Protein AF-A0A0M3JKN5-F1 (afdb_monomer_lite)

Foldseek 3Di:
DVVQVVVQVVCCVVVVDRDHDDDDPVRVVCDDQDDPVSVVVVVVVVVVVVLVVQLVVQCVVVVVVPPSVVSSVVSVCVVVVVCCVVVPVDPD

Sequence (92 aa):
MGLLDSVEGCLEKALGKKVHIEPSAQLLSKPGITSEEEIVSSALEYSMQRSGKAIIATAHKYNLGLDIRTAAYANAIEKVYNTYKTSGFTMA

Organism: Anisakis simplex (NCBI:txid6269)

pLDDT: mean 86.81, std 10.4, range [54.28, 97.62]

Radius of gyration: 23.24 Å; chains: 1; bounding box: 54×41×42 Å

InterPro domains:
  IPR036291 NAD(P)-binding domain superfamily [SSF51735] (23-89)

Secondary structure (DSSP, 8-state):
-HHHHHHHHHHHHHHSS----PPPHHHHT---S-SHHHHHHHHHHHHHHHHHHHHHHHHHHTT-TT-HHHHHHHHHHHHHHHHHHHH-SS--

Structure (mmCIF, N/CA/C/O backbo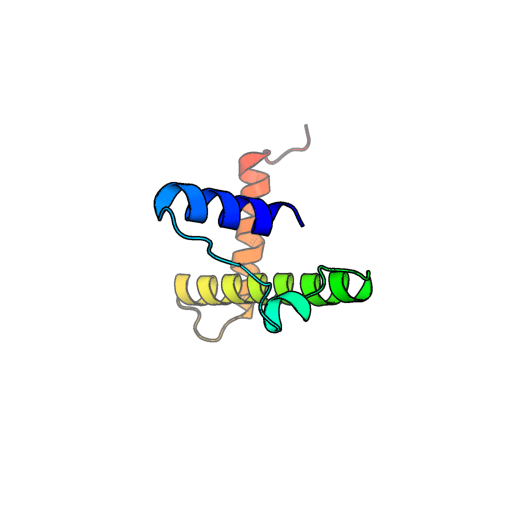ne):
data_AF-A0A0M3JKN5-F1
#
_entry.id   AF-A0A0M3JKN5-F1
#
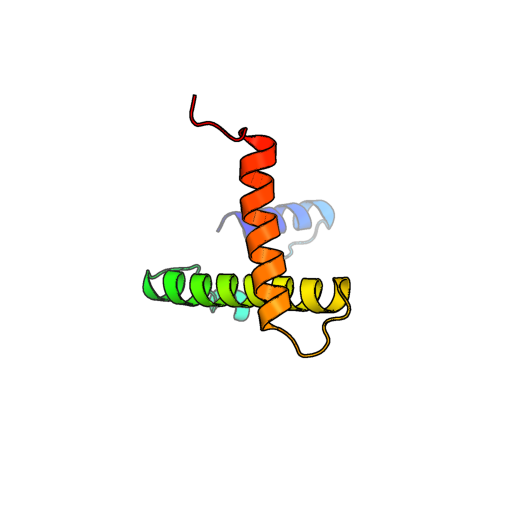loop_
_atom_site.group_PDB
_atom_site.id
_atom_site.type_symbol
_atom_site.label_atom_id
_atom_site.label_alt_id
_atom_site.label_comp_id
_atom_site.label_asym_id
_atom_site.label_entity_id
_atom_site.label_seq_id
_atom_site.pdbx_PDB_ins_code
_atom_site.Cartn_x
_atom_site.Cartn_y
_atom_site.Cartn_z
_atom_site.occupancy
_atom_site.B_iso_or_equiv
_atom_site.auth_seq_id
_atom_site.auth_comp_id
_atom_site.auth_asym_id
_atom_site.auth_atom_id
_atom_site.pdbx_PDB_model_num
ATOM 1 N N . MET A 1 1 ? -17.160 7.982 24.866 1.00 54.28 1 MET A N 1
ATOM 2 C CA . MET A 1 1 ? -18.504 7.408 25.102 1.00 54.28 1 MET A CA 1
ATOM 3 C C . MET A 1 1 ? -19.578 7.944 24.159 1.00 54.28 1 MET A C 1
ATOM 5 O O . MET A 1 1 ? -20.382 7.140 23.733 1.00 54.28 1 MET A O 1
ATOM 9 N N . GLY A 1 2 ? -19.546 9.199 23.693 1.00 73.50 2 GLY A N 1
ATOM 10 C CA . GLY A 1 2 ? -20.677 9.762 22.929 1.00 73.50 2 GLY A CA 1
ATOM 11 C C . GLY A 1 2 ? -21.067 9.122 21.580 1.00 73.50 2 GLY A C 1
ATOM 12 O O . GLY A 1 2 ? -22.131 9.449 21.065 1.00 73.50 2 GLY A O 1
ATOM 13 N N . LEU A 1 3 ? -20.262 8.232 20.983 1.00 83.81 3 LEU A N 1
ATOM 14 C CA . LEU A 1 3 ? -20.591 7.631 19.680 1.00 83.81 3 LEU A CA 1
ATOM 15 C C . LEU A 1 3 ? -21.648 6.522 19.805 1.00 83.81 3 LEU A C 1
ATOM 17 O O . LEU A 1 3 ? -22.582 6.490 19.013 1.00 83.81 3 LEU A O 1
ATOM 21 N N . LEU A 1 4 ? -21.543 5.667 20.827 1.00 85.88 4 LEU A N 1
ATOM 22 C CA . LEU A 1 4 ? -22.540 4.625 21.101 1.00 85.88 4 LEU A CA 1
ATOM 23 C C . LEU A 1 4 ? -23.842 5.249 21.609 1.00 85.88 4 LEU A C 1
ATOM 25 O O . LEU A 1 4 ? -24.903 4.930 21.083 1.00 85.88 4 LEU A O 1
ATOM 29 N N . ASP A 1 5 ? -23.736 6.241 22.498 1.00 84.94 5 ASP A N 1
ATOM 30 C CA . ASP A 1 5 ? -24.884 6.995 23.018 1.00 84.94 5 ASP A CA 1
ATOM 31 C C . ASP A 1 5 ? -25.661 7.714 21.896 1.00 84.94 5 ASP A C 1
ATOM 33 O O . ASP A 1 5 ? -26.891 7.771 21.907 1.00 84.94 5 ASP A O 1
ATOM 37 N N . SER A 1 6 ? -24.956 8.238 20.883 1.00 86.00 6 SER A N 1
ATOM 38 C CA . SER A 1 6 ? -25.595 8.872 19.719 1.00 86.00 6 SER A CA 1
ATOM 39 C C . SER A 1 6 ? -26.352 7.867 18.850 1.00 86.00 6 SER A C 1
ATOM 41 O O . SER A 1 6 ? -27.416 8.184 18.318 1.00 86.00 6 SER A O 1
ATOM 43 N N . VAL A 1 7 ? -25.815 6.655 18.691 1.00 87.75 7 VAL A N 1
ATOM 44 C CA . VAL A 1 7 ? -26.462 5.593 17.908 1.00 87.75 7 VAL A CA 1
ATOM 45 C C . VAL A 1 7 ? -27.671 5.035 18.664 1.00 87.75 7 VAL A C 1
ATOM 47 O O . VAL A 1 7 ? -28.728 4.863 18.055 1.00 87.75 7 VAL A O 1
ATOM 50 N N . GLU A 1 8 ? -27.550 4.842 19.979 1.00 87.00 8 GLU A N 1
ATOM 51 C CA . GLU A 1 8 ? -28.647 4.455 20.875 1.00 87.00 8 GLU A CA 1
ATOM 52 C C . GLU A 1 8 ? -29.798 5.467 20.780 1.00 87.00 8 GLU A C 1
ATOM 54 O O . GLU A 1 8 ? -30.909 5.102 20.395 1.00 87.00 8 GLU A O 1
ATOM 59 N N . GLY A 1 9 ? -29.521 6.765 20.948 1.00 85.44 9 GLY A N 1
ATOM 60 C CA . GLY A 1 9 ? -30.547 7.811 20.857 1.00 85.44 9 GLY A CA 1
ATOM 61 C C . GLY A 1 9 ? -31.220 7.943 19.481 1.00 85.44 9 GLY A C 1
ATOM 62 O O . GLY A 1 9 ? -32.388 8.333 19.395 1.00 85.44 9 GLY A O 1
ATOM 63 N N . CYS A 1 10 ? -30.525 7.616 18.387 1.00 85.69 10 CYS A N 1
ATOM 64 C CA . CYS A 1 10 ? -31.122 7.575 17.047 1.00 85.69 10 CYS A CA 1
ATOM 65 C C . CYS A 1 10 ? -32.061 6.373 16.866 1.00 85.69 10 CYS A C 1
ATOM 67 O O . CYS A 1 10 ? -33.148 6.520 16.302 1.00 85.69 10 CYS A O 1
ATOM 69 N N . LEU A 1 11 ? -31.668 5.196 17.356 1.00 86.56 11 LEU A N 1
ATOM 70 C CA . LEU A 1 11 ? -32.472 3.974 17.272 1.00 86.56 11 LEU A CA 1
ATOM 71 C C . LEU A 1 11 ? -33.722 4.047 18.150 1.00 86.56 11 LEU A C 1
ATOM 73 O O . LEU A 1 11 ? -34.799 3.653 17.702 1.00 86.56 11 LEU A O 1
ATOM 77 N N . GLU A 1 12 ? -33.612 4.619 19.349 1.00 89.56 12 GLU A N 1
ATOM 78 C CA . GLU A 1 12 ? -34.755 4.824 20.244 1.00 89.56 12 GLU A CA 1
ATOM 79 C C . GLU A 1 12 ? 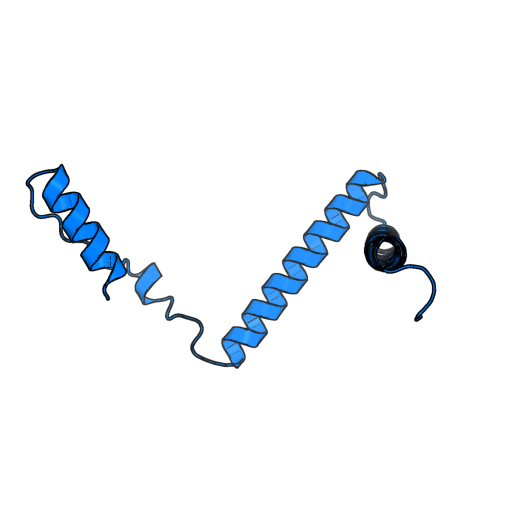-35.829 5.722 19.615 1.00 89.56 12 GLU A C 1
ATOM 81 O O . GLU A 1 12 ? -37.020 5.412 19.687 1.00 89.56 12 GLU A O 1
ATOM 86 N N . LYS A 1 13 ? -35.418 6.799 18.931 1.00 85.88 13 LYS A N 1
ATOM 87 C CA . LYS A 1 13 ? -36.335 7.706 18.219 1.00 85.88 13 LYS A CA 1
ATOM 88 C C . LYS A 1 13 ? -37.015 7.047 17.020 1.00 85.88 13 LYS A C 1
ATOM 90 O O . LYS A 1 13 ? -38.171 7.351 16.747 1.00 85.88 13 LYS A O 1
ATOM 95 N N . ALA A 1 14 ? -36.310 6.175 16.300 1.00 85.69 14 ALA A N 1
ATOM 96 C CA . ALA A 1 14 ? -36.828 5.538 15.091 1.00 85.69 14 ALA A CA 1
ATOM 97 C C . ALA A 1 14 ? -37.723 4.321 15.382 1.00 85.69 14 ALA A C 1
ATOM 99 O O . ALA A 1 14 ? -38.729 4.128 14.704 1.00 85.69 14 ALA A O 1
ATOM 100 N N . LEU A 1 15 ? -37.374 3.497 16.377 1.00 83.75 15 LEU A N 1
ATOM 101 C CA . LEU A 1 15 ? -38.126 2.281 16.714 1.00 83.75 15 LEU A CA 1
ATOM 102 C C . LEU A 1 15 ? -39.158 2.480 17.830 1.00 83.75 15 LEU A C 1
ATOM 104 O O . LEU A 1 15 ? -39.975 1.585 18.052 1.00 83.75 15 LEU A O 1
ATOM 108 N N . GLY A 1 16 ? -39.111 3.597 18.565 1.00 79.31 16 GLY A N 1
ATOM 109 C CA . GLY A 1 16 ? -39.971 3.830 19.732 1.00 79.31 16 GLY A CA 1
ATOM 110 C C . GLY A 1 16 ? -39.770 2.802 20.854 1.00 79.31 16 GLY A C 1
ATOM 111 O O . GLY A 1 16 ? -40.630 2.648 21.720 1.00 79.31 16 GLY A O 1
ATOM 112 N N . LYS A 1 17 ? -38.658 2.060 20.822 1.00 82.81 17 LYS A N 1
ATOM 113 C CA . LYS A 1 17 ? -38.275 1.029 21.791 1.00 82.81 17 LYS A CA 1
ATOM 114 C C . LYS A 1 17 ? -36.894 1.356 22.332 1.00 82.81 17 LYS A C 1
ATOM 116 O O . LYS A 1 17 ? -36.032 1.794 21.577 1.00 82.81 17 LYS A O 1
ATOM 121 N N . LYS A 1 18 ? -36.692 1.097 23.623 1.00 77.31 18 LYS A N 1
ATOM 122 C CA . LYS A 1 18 ? -35.395 1.269 24.274 1.00 77.31 18 LYS A CA 1
ATOM 123 C C . LYS A 1 18 ? -34.434 0.182 23.789 1.00 77.31 18 LYS A C 1
ATOM 125 O O . LYS A 1 18 ? -34.725 -0.999 23.978 1.00 77.31 18 LYS A O 1
ATOM 130 N N . VAL A 1 19 ? -33.342 0.566 23.130 1.00 78.50 19 VAL A N 1
ATOM 131 C CA . VAL A 1 19 ? -32.342 -0.362 22.575 1.00 78.50 19 VAL A CA 1
ATOM 132 C C . VAL A 1 19 ? -30.999 -0.047 23.210 1.00 78.50 19 VAL A C 1
ATOM 134 O O . VAL A 1 19 ? -30.418 0.980 22.898 1.00 78.50 19 VAL A O 1
ATOM 137 N N . HIS A 1 20 ? -30.502 -0.937 24.069 1.00 79.12 20 HIS A N 1
ATOM 138 C CA . HIS A 1 20 ? -29.204 -0.750 24.710 1.00 79.12 20 HIS A CA 1
ATOM 139 C C . HIS A 1 20 ? -28.073 -1.240 23.803 1.00 79.12 20 HIS A C 1
ATOM 141 O O . HIS A 1 20 ? -28.110 -2.387 23.344 1.00 79.12 20 HIS A O 1
ATOM 147 N N . ILE A 1 21 ? -27.086 -0.384 23.530 1.00 81.62 21 ILE A N 1
ATOM 148 C CA . ILE A 1 21 ? -25.951 -0.721 22.662 1.00 81.62 21 ILE A CA 1
ATOM 149 C C . ILE A 1 21 ? -24.674 -0.760 23.492 1.00 81.62 21 ILE A C 1
ATOM 151 O O . ILE A 1 21 ? -24.065 0.267 23.786 1.00 81.62 21 ILE A O 1
ATOM 155 N N . GLU A 1 22 ? -24.225 -1.968 23.812 1.00 82.12 22 GLU A N 1
ATOM 156 C CA . GLU A 1 22 ? -22.959 -2.177 24.507 1.00 82.12 22 GLU A CA 1
ATOM 157 C C . GLU A 1 22 ? -21.811 -2.449 23.520 1.00 82.12 22 GLU A C 1
ATOM 159 O O . GLU A 1 22 ? -22.007 -3.096 22.482 1.00 82.12 22 GLU A O 1
ATOM 164 N N . PRO A 1 23 ? -20.583 -1.988 23.825 1.00 80.88 23 PRO A N 1
ATOM 165 C CA . PRO A 1 23 ? -19.397 -2.409 23.098 1.00 80.88 23 PRO A CA 1
ATOM 166 C C . PRO A 1 23 ? -19.261 -3.936 23.115 1.00 80.88 23 PRO A C 1
ATOM 168 O O . PRO A 1 23 ? -19.305 -4.567 24.169 1.00 80.88 23 PRO A O 1
ATOM 171 N N . SER A 1 24 ? -19.012 -4.541 21.956 1.00 83.81 24 SER A N 1
ATOM 172 C CA . SER A 1 24 ? -18.654 -5.960 21.911 1.00 83.81 24 SER A CA 1
ATOM 173 C C . SER A 1 24 ? -17.295 -6.204 22.580 1.00 83.81 24 SER A C 1
ATOM 175 O O . SER A 1 24 ? -16.428 -5.327 22.597 1.00 83.81 24 SER A O 1
ATOM 177 N N . ALA A 1 25 ? -17.063 -7.426 23.073 1.00 78.88 25 ALA A N 1
ATOM 178 C CA . ALA A 1 25 ? -15.787 -7.805 23.687 1.00 78.88 25 ALA A CA 1
ATOM 179 C C . ALA A 1 25 ? -14.577 -7.538 22.766 1.00 78.88 25 ALA A C 1
ATOM 181 O O . ALA A 1 25 ? -13.526 -7.129 23.244 1.00 78.88 25 ALA A O 1
ATOM 182 N N . GLN A 1 26 ? -14.750 -7.692 21.447 1.00 75.19 26 GLN A N 1
ATOM 183 C CA . GLN A 1 26 ? -13.725 -7.396 20.436 1.00 75.19 26 GLN A CA 1
ATOM 184 C C . GLN A 1 26 ? -13.404 -5.900 20.313 1.00 75.19 26 GLN A C 1
ATOM 186 O O . GLN A 1 26 ? -12.281 -5.528 19.973 1.00 75.19 26 GLN A O 1
ATOM 191 N N . LEU A 1 27 ? -14.399 -5.042 20.545 1.00 74.25 27 LEU A N 1
ATOM 192 C CA . LEU A 1 27 ? -14.237 -3.592 20.519 1.00 74.25 27 LEU A CA 1
ATOM 193 C C . LEU A 1 27 ? -13.588 -3.094 21.814 1.00 74.25 27 LEU A C 1
ATOM 195 O O . LEU A 1 27 ? -12.744 -2.211 21.764 1.00 74.25 27 LEU A O 1
ATOM 199 N N . LEU A 1 28 ? -13.930 -3.698 22.956 1.00 73.00 28 LEU A N 1
ATOM 200 C CA . LEU A 1 28 ? -13.289 -3.417 24.247 1.00 73.00 28 LEU A CA 1
ATOM 201 C C . LEU A 1 28 ? -11.831 -3.885 24.280 1.00 73.00 28 LEU A C 1
ATOM 203 O O . LEU A 1 28 ? -10.982 -3.199 24.839 1.00 73.00 28 LEU A O 1
ATOM 207 N N . SER A 1 29 ? -11.534 -5.030 23.658 1.00 71.00 29 SER A N 1
ATOM 208 C CA . SER A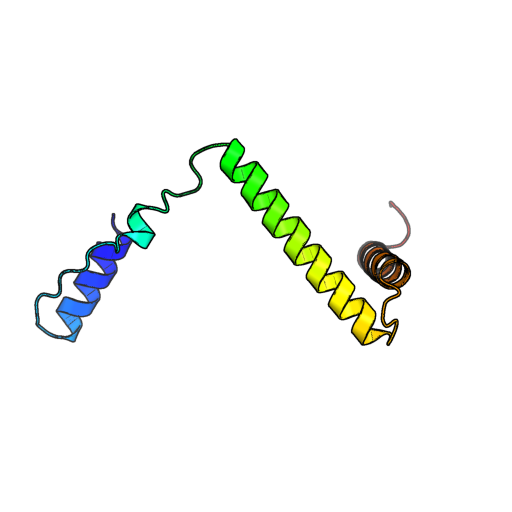 1 29 ? -10.177 -5.580 23.561 1.00 71.00 29 SER A CA 1
ATOM 209 C C . SER A 1 29 ? -9.299 -4.879 22.527 1.00 71.00 29 SER A C 1
ATOM 211 O O . SER A 1 29 ? -8.113 -5.179 22.448 1.00 71.00 29 SER A O 1
ATOM 213 N N . LYS A 1 30 ? -9.871 -3.990 21.708 1.00 67.31 30 LYS A N 1
ATOM 214 C CA . LYS A 1 30 ? -9.140 -3.007 20.909 1.00 67.31 30 LYS A CA 1
ATOM 215 C C . LYS A 1 30 ? -9.196 -1.675 21.657 1.00 67.31 30 LYS A C 1
ATOM 217 O O . LYS A 1 30 ? -9.958 -0.790 21.253 1.00 67.31 30 LYS A O 1
ATOM 222 N N . PRO A 1 31 ? -8.400 -1.486 22.729 1.00 60.81 31 PRO A N 1
ATOM 223 C CA . PRO A 1 31 ? -8.074 -0.126 23.104 1.00 60.81 31 PRO A CA 1
ATOM 224 C C . PRO A 1 31 ? -7.500 0.533 21.842 1.00 60.81 31 PRO A C 1
ATOM 226 O O . PRO A 1 31 ? -6.925 -0.139 20.980 1.00 60.81 31 PRO A O 1
ATOM 229 N N . GLY A 1 32 ? -7.749 1.827 21.656 1.00 63.84 32 GLY A N 1
ATOM 230 C CA . GLY A 1 32 ? -7.117 2.554 20.555 1.00 63.84 32 GLY A CA 1
ATOM 231 C C . GLY A 1 32 ? -5.598 2.365 20.581 1.00 63.84 32 GLY A C 1
ATOM 232 O O . GLY A 1 32 ? -5.054 1.760 21.496 1.00 63.84 32 GLY A O 1
ATOM 233 N N . ILE A 1 33 ? -4.882 2.903 19.601 1.00 61.66 33 ILE A N 1
ATOM 234 C CA . ILE A 1 33 ? -3.424 2.863 19.696 1.00 61.66 33 ILE A CA 1
ATOM 235 C C . ILE A 1 33 ? -3.016 3.656 20.946 1.00 61.66 33 ILE A C 1
ATOM 237 O O . ILE A 1 33 ? -3.272 4.859 21.020 1.00 61.66 33 ILE A O 1
ATOM 241 N N . THR A 1 34 ? -2.470 2.969 21.947 1.00 69.31 34 THR A N 1
ATOM 242 C CA . THR A 1 34 ? -2.219 3.547 23.279 1.00 69.31 34 THR A CA 1
ATOM 243 C C . THR A 1 34 ? -0.740 3.764 23.559 1.00 69.31 34 THR A C 1
ATOM 245 O O . THR A 1 34 ? -0.402 4.580 24.415 1.00 69.31 34 THR A O 1
ATOM 248 N N . SER A 1 35 ? 0.134 3.074 22.822 1.00 82.50 35 SER A N 1
ATOM 249 C CA . SER A 1 35 ? 1.586 3.094 23.005 1.00 82.50 35 SER A CA 1
ATOM 250 C C . SER A 1 35 ? 2.325 3.326 21.686 1.00 82.50 35 SER A C 1
ATOM 252 O O . SER A 1 35 ? 1.865 2.911 20.622 1.00 82.50 35 SER A O 1
ATOM 254 N N . GLU A 1 36 ? 3.508 3.944 21.752 1.00 87.94 36 GLU A N 1
ATOM 255 C CA . GLU A 1 36 ? 4.407 4.115 20.601 1.00 87.94 36 GLU A CA 1
ATOM 256 C C . GLU A 1 36 ? 4.785 2.779 19.952 1.00 87.94 36 GLU A C 1
ATOM 258 O O . GLU A 1 36 ? 4.864 2.691 18.729 1.00 87.94 36 GLU A O 1
ATOM 263 N N . GLU A 1 37 ? 4.950 1.720 20.747 1.00 89.12 37 GLU A N 1
ATOM 264 C CA . GLU A 1 37 ? 5.232 0.371 20.242 1.00 89.12 37 GLU A CA 1
ATOM 265 C C . GLU A 1 37 ? 4.122 -0.122 19.301 1.00 89.12 37 GLU A C 1
ATOM 267 O O . GLU A 1 37 ? 4.391 -0.609 18.200 1.00 89.12 37 GLU A O 1
ATOM 272 N N . GLU A 1 38 ? 2.863 0.067 19.700 1.00 85.31 38 GLU A N 1
ATOM 273 C CA . GLU A 1 38 ? 1.699 -0.311 18.898 1.00 85.31 38 GLU A CA 1
ATOM 274 C C . GLU A 1 38 ? 1.598 0.543 1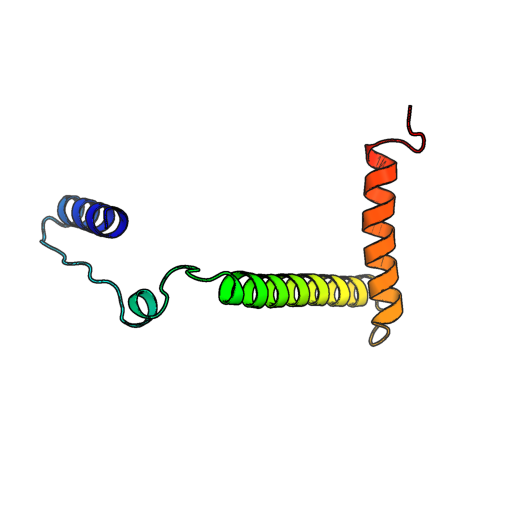7.628 1.00 85.31 38 GLU A C 1
ATOM 276 O O . GLU A 1 38 ? 1.250 0.025 16.562 1.00 85.31 38 GLU A O 1
ATOM 281 N N . ILE A 1 39 ? 1.947 1.836 17.705 1.00 88.94 39 ILE A N 1
ATOM 282 C CA . ILE A 1 39 ? 2.028 2.713 16.525 1.00 88.94 39 ILE A CA 1
ATOM 283 C C . ILE A 1 39 ? 3.057 2.160 15.543 1.00 88.94 39 ILE A C 1
ATOM 285 O O . ILE A 1 39 ? 2.754 2.004 14.363 1.00 88.94 39 ILE A O 1
ATOM 289 N N . VAL A 1 40 ? 4.269 1.857 16.010 1.00 93.38 40 VAL A N 1
ATOM 290 C CA . VAL A 1 40 ? 5.364 1.405 15.144 1.00 93.38 40 VAL A CA 1
ATOM 291 C C . VAL A 1 40 ? 5.023 0.067 14.499 1.00 93.38 40 VAL A C 1
ATOM 293 O O . VAL A 1 40 ? 5.166 -0.072 13.283 1.00 93.38 40 VAL A O 1
ATOM 296 N N . SER A 1 41 ? 4.524 -0.888 15.286 1.00 91.06 41 SER A N 1
ATOM 297 C CA . SER A 1 41 ? 4.143 -2.209 14.784 1.00 91.06 41 SER A CA 1
ATOM 298 C C . SER A 1 41 ? 3.030 -2.106 13.735 1.00 91.06 41 SER A C 1
ATOM 300 O O . SER A 1 41 ? 3.188 -2.567 12.602 1.00 91.06 41 SER A O 1
ATOM 302 N N . SER A 1 42 ? 1.946 -1.389 14.050 1.00 90.56 42 SER A N 1
ATOM 303 C CA . SER A 1 42 ? 0.814 -1.229 13.128 1.00 90.56 42 SER A CA 1
ATOM 304 C C . SER A 1 42 ? 1.172 -0.434 11.867 1.00 90.56 42 SER A C 1
ATOM 306 O O . SER A 1 42 ? 0.730 -0.779 10.767 1.00 90.56 42 SER A O 1
ATOM 308 N N . ALA A 1 43 ? 2.003 0.605 11.982 1.00 92.38 43 ALA A N 1
ATOM 309 C CA . ALA A 1 43 ? 2.463 1.392 10.841 1.00 92.38 43 ALA A CA 1
ATOM 310 C C . ALA A 1 43 ? 3.365 0.573 9.913 1.00 92.38 43 ALA A C 1
ATOM 312 O O . ALA A 1 43 ? 3.237 0.670 8.686 1.00 92.38 43 ALA A O 1
ATOM 313 N N . LEU A 1 44 ? 4.252 -0.250 10.481 1.00 95.31 44 LEU A N 1
ATOM 314 C CA . LEU A 1 44 ? 5.108 -1.147 9.715 1.00 95.31 44 LEU A CA 1
ATOM 315 C C . LEU A 1 44 ? 4.271 -2.185 8.966 1.00 95.31 44 LEU A C 1
ATOM 317 O O . LEU A 1 44 ? 4.424 -2.318 7.749 1.00 95.31 44 LEU A O 1
ATOM 321 N N . GLU A 1 45 ? 3.351 -2.863 9.653 1.00 95.56 45 GLU A N 1
ATOM 322 C CA . GLU A 1 45 ? 2.438 -3.832 9.036 1.00 95.56 45 GLU A CA 1
ATOM 323 C C . GLU A 1 45 ? 1.642 -3.203 7.890 1.00 95.56 45 GLU A C 1
ATOM 325 O O . GLU A 1 45 ? 1.621 -3.727 6.770 1.00 95.56 45 GLU A O 1
ATOM 330 N N . TYR A 1 46 ? 1.047 -2.033 8.133 1.00 95.69 46 TYR A N 1
ATOM 331 C CA . TYR A 1 46 ? 0.279 -1.310 7.126 1.00 95.69 46 TYR A CA 1
ATOM 332 C C . TYR A 1 46 ? 1.134 -0.933 5.910 1.00 95.69 46 TYR A C 1
ATOM 334 O O . TYR A 1 46 ? 0.732 -1.164 4.764 1.00 95.69 46 TYR A O 1
ATOM 342 N N . SER A 1 47 ? 2.325 -0.372 6.137 1.00 97.06 47 SER A N 1
ATOM 343 C CA . SER A 1 47 ? 3.230 0.059 5.067 1.00 97.06 47 SER A CA 1
ATOM 344 C C . SER A 1 47 ? 3.707 -1.120 4.218 1.00 97.06 47 SER A C 1
ATOM 346 O O . SER A 1 47 ? 3.678 -1.053 2.982 1.00 97.06 47 SER A O 1
ATOM 348 N N . MET A 1 48 ? 4.071 -2.232 4.861 1.00 97.38 48 MET A N 1
ATOM 349 C CA . MET A 1 48 ? 4.513 -3.452 4.186 1.00 97.38 48 MET A CA 1
ATOM 350 C C . MET A 1 48 ? 3.384 -4.086 3.379 1.00 97.38 48 MET A C 1
ATOM 352 O O . MET A 1 48 ? 3.571 -4.395 2.199 1.00 97.38 48 MET A O 1
ATOM 356 N N . GLN A 1 49 ? 2.186 -4.210 3.956 1.00 97.62 49 GLN A N 1
ATOM 357 C CA . GLN A 1 49 ? 1.036 -4.783 3.258 1.00 97.62 49 GLN A CA 1
ATOM 358 C C . GLN A 1 49 ? 0.625 -3.925 2.055 1.00 97.62 49 GLN A C 1
ATOM 360 O O . GLN A 1 49 ? 0.361 -4.449 0.968 1.00 97.62 49 GLN A O 1
ATOM 365 N N . ARG A 1 50 ? 0.590 -2.598 2.223 1.00 97.06 50 ARG A N 1
ATOM 366 C CA . ARG A 1 50 ? 0.265 -1.661 1.141 1.00 97.06 50 ARG A CA 1
ATOM 367 C C . ARG A 1 50 ? 1.301 -1.718 0.021 1.00 97.06 50 ARG A C 1
ATOM 369 O O . ARG A 1 50 ? 0.924 -1.766 -1.151 1.00 97.06 50 ARG A O 1
ATOM 376 N N . SER A 1 51 ? 2.587 -1.740 0.367 1.00 96.19 51 SER A N 1
ATOM 377 C CA . SER A 1 51 ? 3.680 -1.813 -0.608 1.00 96.19 51 SER A CA 1
ATOM 378 C C . SER A 1 51 ? 3.682 -3.146 -1.355 1.00 96.19 51 SER A C 1
ATOM 380 O O . SER A 1 51 ? 3.765 -3.151 -2.582 1.00 96.19 51 SER A O 1
ATOM 382 N N . GLY A 1 52 ? 3.486 -4.264 -0.650 1.00 96.25 52 GLY A N 1
ATOM 383 C CA . GLY A 1 52 ? 3.379 -5.594 -1.250 1.00 96.25 52 GLY A CA 1
ATOM 384 C C . GLY A 1 52 ? 2.228 -5.691 -2.253 1.00 96.25 52 GLY A C 1
ATOM 385 O O . GLY A 1 52 ? 2.439 -6.109 -3.391 1.00 96.25 52 GLY A O 1
ATOM 386 N N . LYS A 1 53 ? 1.031 -5.207 -1.888 1.00 96.88 53 LYS A N 1
ATOM 387 C CA . LYS A 1 53 ? -0.127 -5.156 -2.802 1.00 96.88 53 LYS A CA 1
ATOM 388 C C . LYS A 1 53 ? 0.165 -4.347 -4.067 1.00 96.88 53 LYS A C 1
ATOM 390 O O . LYS A 1 53 ? -0.210 -4.772 -5.157 1.00 96.88 53 LYS A O 1
ATOM 395 N N . ALA A 1 54 ? 0.850 -3.210 -3.942 1.00 96.38 54 ALA A N 1
ATOM 396 C CA . ALA A 1 54 ? 1.202 -2.378 -5.091 1.00 96.38 54 ALA A CA 1
ATOM 397 C C . ALA A 1 54 ? 2.201 -3.072 -6.034 1.00 96.38 54 ALA A C 1
ATOM 399 O O . ALA A 1 54 ? 2.056 -2.987 -7.254 1.00 96.38 54 ALA A O 1
ATOM 400 N N . ILE A 1 55 ? 3.190 -3.788 -5.490 1.00 96.19 55 ILE A N 1
ATOM 401 C CA . ILE A 1 55 ? 4.159 -4.543 -6.299 1.00 96.19 55 ILE A CA 1
ATOM 402 C C . ILE A 1 55 ? 3.469 -5.704 -7.019 1.00 96.19 55 ILE A C 1
ATOM 404 O O . ILE A 1 55 ? 3.664 -5.860 -8.220 1.00 96.19 55 ILE A O 1
ATOM 408 N N . ILE A 1 56 ? 2.608 -6.461 -6.331 1.00 96.06 56 ILE A N 1
ATOM 409 C CA . ILE A 1 56 ? 1.833 -7.556 -6.937 1.00 96.06 56 ILE A CA 1
ATOM 410 C C . ILE A 1 56 ? 0.947 -7.024 -8.071 1.00 96.06 56 ILE A C 1
ATOM 412 O O . ILE A 1 56 ? 0.970 -7.560 -9.177 1.00 96.06 56 ILE A O 1
ATOM 416 N N . ALA A 1 57 ? 0.226 -5.922 -7.845 1.00 95.75 57 ALA A N 1
ATOM 417 C CA . ALA A 1 57 ? -0.582 -5.286 -8.885 1.00 95.75 57 ALA A CA 1
ATOM 418 C C . ALA A 1 57 ? 0.262 -4.860 -10.101 1.00 95.75 57 ALA A C 1
ATOM 420 O O . ALA A 1 57 ? -0.158 -5.041 -11.243 1.00 95.75 57 ALA A O 1
ATOM 421 N N . THR A 1 58 ? 1.473 -4.349 -9.867 1.00 95.19 58 THR A N 1
ATOM 422 C CA . THR A 1 58 ? 2.417 -3.962 -10.928 1.00 95.19 58 THR A CA 1
ATOM 423 C C . THR A 1 58 ? 2.950 -5.180 -11.687 1.00 95.19 58 THR A C 1
ATOM 425 O O . THR A 1 58 ? 3.044 -5.148 -12.914 1.00 95.19 58 THR A O 1
ATOM 428 N N . ALA A 1 59 ? 3.238 -6.277 -10.982 1.00 96.25 59 ALA A N 1
ATOM 429 C CA . ALA A 1 59 ? 3.664 -7.537 -11.582 1.00 96.25 59 ALA A CA 1
ATOM 430 C C . ALA A 1 59 ? 2.585 -8.107 -12.514 1.00 96.25 59 ALA A C 1
ATOM 432 O O . ALA A 1 59 ? 2.897 -8.520 -13.630 1.00 96.25 59 ALA A O 1
ATOM 433 N N . HIS A 1 60 ? 1.313 -8.048 -12.104 1.00 95.69 60 HIS A N 1
ATOM 434 C CA . HIS A 1 60 ? 0.188 -8.429 -12.960 1.00 95.69 60 HIS A CA 1
ATOM 435 C C . HIS A 1 60 ? -0.004 -7.471 -14.144 1.00 95.69 60 HIS A C 1
ATOM 437 O O . HIS A 1 60 ? -0.188 -7.936 -15.266 1.00 95.69 60 HIS A O 1
ATOM 443 N N . LYS A 1 61 ? 0.089 -6.149 -13.930 1.00 94.62 61 LYS A N 1
ATOM 444 C CA . LYS A 1 61 ? -0.075 -5.121 -14.979 1.00 94.62 61 LYS A CA 1
ATOM 445 C C . LYS A 1 61 ? 0.890 -5.314 -16.152 1.00 94.62 61 LYS A C 1
ATOM 447 O O . LYS A 1 61 ? 0.493 -5.123 -17.296 1.00 94.62 61 LYS A O 1
ATOM 452 N N . TYR A 1 62 ? 2.136 -5.687 -15.868 1.00 93.50 62 TYR A N 1
ATOM 453 C CA . TYR A 1 62 ? 3.179 -5.885 -16.880 1.00 93.50 62 TYR A CA 1
ATOM 454 C C . TYR A 1 62 ? 3.454 -7.363 -17.199 1.00 93.50 62 TYR A C 1
ATOM 456 O O . TYR A 1 62 ? 4.420 -7.663 -17.893 1.00 93.50 62 TYR A O 1
ATOM 464 N N . ASN A 1 63 ? 2.618 -8.283 -16.702 1.00 94.38 63 ASN A N 1
ATOM 465 C CA . ASN A 1 63 ? 2.758 -9.731 -16.878 1.00 94.38 63 ASN A CA 1
ATOM 466 C C . ASN A 1 63 ? 4.166 -10.270 -16.537 1.00 94.38 63 ASN A C 1
ATOM 468 O O . ASN A 1 63 ? 4.714 -11.122 -17.232 1.00 94.38 63 ASN A O 1
ATOM 472 N N . LEU A 1 64 ? 4.754 -9.759 -15.451 1.00 92.19 64 LEU A N 1
ATOM 473 C CA . LEU A 1 64 ? 6.117 -10.078 -14.999 1.00 92.19 64 LEU A CA 1
ATOM 474 C C . LEU A 1 64 ? 6.209 -11.430 -14.265 1.00 92.19 64 LEU A C 1
ATOM 476 O O . LEU A 1 64 ? 7.302 -11.899 -13.951 1.00 92.19 64 LEU A O 1
ATOM 480 N N . GLY A 1 65 ? 5.070 -12.064 -13.969 1.00 92.6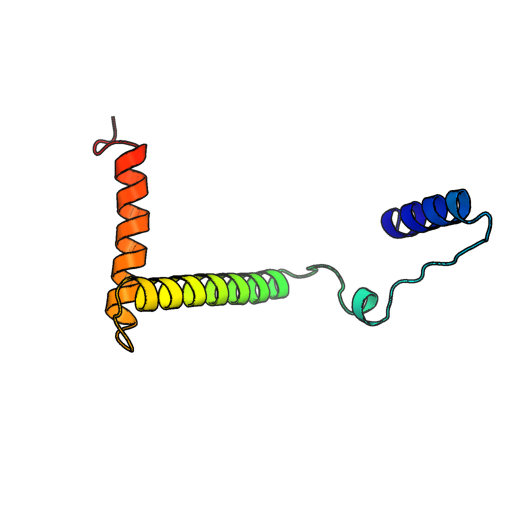9 65 GLY A N 1
ATOM 481 C CA . GLY A 1 65 ? 5.017 -13.330 -13.240 1.00 92.69 65 GLY A CA 1
ATOM 482 C C . GLY A 1 65 ? 5.673 -13.221 -11.859 1.00 92.69 65 GLY A C 1
ATOM 483 O O . GLY A 1 65 ? 5.215 -12.461 -11.009 1.00 92.69 65 GLY A O 1
ATOM 484 N N . LEU A 1 66 ? 6.747 -13.988 -11.644 1.00 93.62 66 LEU A N 1
ATOM 485 C CA . LEU A 1 66 ? 7.511 -14.019 -10.389 1.00 93.62 66 LEU A CA 1
ATOM 486 C C . LEU A 1 66 ? 8.660 -13.000 -10.333 1.00 93.62 66 LEU A C 1
ATOM 488 O O . LEU A 1 66 ? 9.382 -12.954 -9.335 1.00 93.62 66 LEU A O 1
ATOM 492 N N . ASP A 1 67 ? 8.839 -12.163 -11.357 1.00 95.19 67 ASP A N 1
ATOM 493 C CA . ASP A 1 67 ? 9.831 -11.088 -11.314 1.00 95.19 67 ASP A CA 1
ATOM 494 C C . ASP A 1 67 ? 9.321 -9.879 -10.508 1.00 95.19 67 ASP A C 1
ATOM 496 O O . ASP A 1 67 ? 8.957 -8.813 -11.016 1.00 95.19 67 ASP A O 1
ATOM 500 N N . ILE A 1 68 ? 9.306 -10.070 -9.190 1.00 94.69 68 ILE A N 1
ATOM 501 C CA . ILE A 1 68 ? 8.894 -9.064 -8.207 1.00 94.69 68 ILE A CA 1
ATOM 502 C C . ILE A 1 68 ? 9.891 -7.896 -8.155 1.00 94.69 68 ILE A C 1
ATOM 504 O O . ILE A 1 68 ? 9.508 -6.771 -7.828 1.00 94.69 68 ILE A O 1
ATOM 508 N N . ARG A 1 69 ? 11.164 -8.124 -8.513 1.00 96.50 69 ARG A N 1
ATOM 509 C CA . ARG A 1 69 ? 12.200 -7.082 -8.514 1.00 96.50 69 ARG A CA 1
ATOM 510 C C . ARG A 1 69 ? 11.892 -6.029 -9.572 1.00 96.50 69 ARG A C 1
ATOM 512 O O . ARG A 1 69 ? 11.852 -4.843 -9.245 1.00 96.50 69 ARG A O 1
ATOM 519 N N . THR A 1 70 ? 11.632 -6.446 -10.808 1.00 95.94 70 THR A N 1
ATOM 520 C CA . THR A 1 70 ? 11.281 -5.521 -11.896 1.00 95.94 70 THR A CA 1
ATOM 521 C C . THR A 1 70 ? 9.970 -4.795 -11.602 1.00 95.94 70 THR A C 1
ATOM 523 O O . THR A 1 70 ? 9.883 -3.582 -11.796 1.00 95.94 70 THR A O 1
ATOM 526 N N . ALA A 1 71 ? 8.981 -5.485 -11.026 1.00 96.31 71 ALA A N 1
ATOM 527 C CA . ALA A 1 71 ? 7.728 -4.860 -10.601 1.00 96.31 71 ALA A CA 1
ATOM 528 C C . ALA A 1 71 ? 7.941 -3.782 -9.519 1.00 96.31 71 ALA A C 1
ATOM 530 O O . ALA A 1 71 ? 7.314 -2.722 -9.561 1.00 96.31 71 ALA A O 1
ATOM 531 N N . ALA A 1 72 ? 8.851 -4.017 -8.569 1.00 96.94 72 ALA A N 1
ATOM 532 C CA . ALA A 1 72 ? 9.187 -3.043 -7.535 1.00 96.94 72 ALA A CA 1
ATOM 533 C C . ALA A 1 72 ? 9.868 -1.793 -8.112 1.00 96.94 72 ALA A C 1
ATOM 535 O O . ALA A 1 72 ? 9.475 -0.676 -7.767 1.00 96.94 72 ALA A O 1
ATOM 536 N N . TYR A 1 73 ? 10.831 -1.961 -9.026 1.00 97.31 73 TYR A N 1
ATOM 537 C CA . TYR A 1 73 ? 11.475 -0.829 -9.700 1.00 97.31 73 TYR A CA 1
ATOM 538 C C . TYR A 1 73 ? 10.499 -0.044 -10.574 1.00 97.31 73 TYR A C 1
ATOM 540 O O . TYR A 1 73 ? 10.502 1.182 -10.514 1.00 97.31 73 TYR A O 1
ATOM 548 N N . ALA A 1 74 ? 9.627 -0.716 -11.328 1.00 95.75 74 ALA A N 1
ATOM 549 C CA . ALA A 1 74 ? 8.608 -0.049 -12.136 1.00 95.75 74 ALA A CA 1
ATOM 550 C C . ALA A 1 74 ? 7.691 0.837 -11.273 1.00 95.75 74 ALA A C 1
ATOM 552 O O . ALA A 1 74 ? 7.476 2.004 -11.594 1.00 95.75 74 ALA A O 1
ATOM 553 N N . ASN A 1 75 ? 7.230 0.318 -10.130 1.00 95.12 75 ASN A N 1
ATOM 554 C CA . ASN A 1 75 ? 6.423 1.075 -9.169 1.00 95.12 75 ASN A CA 1
ATOM 555 C C . ASN A 1 75 ? 7.200 2.261 -8.558 1.00 95.12 75 ASN A C 1
ATOM 557 O O . ASN A 1 75 ? 6.651 3.348 -8.377 1.00 95.12 75 ASN A O 1
ATOM 561 N N . ALA A 1 76 ? 8.490 2.087 -8.252 1.00 96.56 76 ALA A N 1
ATOM 562 C CA . ALA A 1 76 ? 9.333 3.169 -7.740 1.00 96.56 76 ALA A CA 1
ATOM 563 C C . ALA A 1 76 ? 9.547 4.283 -8.780 1.00 96.56 76 ALA A C 1
ATOM 565 O O . ALA A 1 76 ? 9.383 5.461 -8.457 1.00 96.56 76 ALA A O 1
ATOM 566 N N . ILE A 1 77 ? 9.853 3.917 -10.028 1.00 95.81 77 ILE A N 1
ATOM 567 C CA . ILE A 1 77 ? 10.038 4.861 -11.139 1.00 95.81 77 ILE A CA 1
ATOM 568 C C . ILE A 1 77 ? 8.747 5.636 -11.397 1.00 95.81 77 ILE A C 1
ATOM 570 O O . ILE A 1 77 ? 8.803 6.851 -11.541 1.00 95.81 77 ILE A O 1
ATOM 574 N N . GLU A 1 78 ? 7.586 4.974 -11.393 1.00 93.88 78 GLU A N 1
ATOM 575 C CA . GLU A 1 78 ? 6.288 5.632 -11.591 1.00 93.88 78 GLU A CA 1
ATOM 576 C C . GLU A 1 78 ? 6.032 6.711 -10.527 1.00 93.88 78 GLU A C 1
ATOM 578 O O . GLU A 1 78 ? 5.630 7.828 -10.858 1.00 93.88 78 GLU A O 1
ATOM 583 N N . LYS A 1 79 ? 6.347 6.431 -9.256 1.00 94.31 79 LYS A N 1
ATOM 584 C CA . LYS A 1 79 ? 6.233 7.420 -8.170 1.00 94.31 79 LYS A CA 1
ATOM 585 C C . LYS A 1 79 ? 7.166 8.613 -8.366 1.00 94.31 79 LYS A C 1
ATOM 587 O O . LYS A 1 79 ? 6.715 9.749 -8.262 1.00 94.31 79 LYS A O 1
ATOM 592 N N . VAL A 1 80 ? 8.443 8.364 -8.655 1.00 93.94 80 VAL A N 1
ATOM 593 C CA . VAL A 1 80 ? 9.446 9.427 -8.850 1.00 93.94 80 VAL A CA 1
ATOM 594 C C . VAL A 1 80 ? 9.103 10.276 -10.072 1.00 93.94 80 VAL A C 1
ATOM 596 O O . VAL A 1 80 ? 9.093 11.503 -9.997 1.00 93.94 80 VAL A O 1
ATOM 599 N N . TYR A 1 81 ? 8.762 9.630 -11.186 1.00 92.94 81 TYR A N 1
ATOM 600 C CA . TYR A 1 81 ? 8.385 10.295 -12.426 1.00 92.94 81 TYR A CA 1
ATOM 601 C C . TYR A 1 81 ? 7.157 11.188 -12.246 1.00 92.94 81 TYR A C 1
ATOM 603 O O . TYR A 1 81 ? 7.155 12.315 -12.733 1.00 92.94 81 TYR A O 1
ATOM 611 N N . ASN A 1 82 ? 6.136 10.725 -11.517 1.00 92.88 82 ASN A N 1
ATOM 612 C CA . ASN A 1 82 ? 4.945 11.530 -11.258 1.00 92.88 82 ASN A CA 1
ATOM 613 C C . ASN A 1 82 ? 5.281 12.828 -10.515 1.00 92.88 82 ASN A C 1
ATOM 615 O O . ASN A 1 82 ? 4.764 13.872 -10.902 1.00 92.88 82 ASN A O 1
ATOM 619 N N . THR A 1 83 ? 6.195 12.792 -9.540 1.00 91.06 83 THR A N 1
ATOM 620 C CA . THR A 1 83 ? 6.676 14.000 -8.851 1.00 91.06 83 THR A CA 1
ATOM 621 C C . THR A 1 83 ? 7.342 14.978 -9.819 1.00 91.06 83 THR A C 1
ATOM 623 O O . THR A 1 83 ? 6.997 16.157 -9.829 1.00 91.06 83 THR A O 1
ATOM 626 N N . TYR A 1 84 ? 8.253 14.506 -10.676 1.00 91.06 84 TYR A N 1
ATOM 627 C CA . TYR A 1 84 ? 8.903 15.365 -11.678 1.00 91.06 84 TYR A CA 1
ATOM 628 C C . TYR A 1 84 ? 7.916 15.909 -12.716 1.00 91.06 84 TYR A C 1
ATOM 630 O O . TYR A 1 84 ? 8.017 17.060 -13.136 1.00 91.06 84 TYR A O 1
ATOM 638 N N . LYS A 1 85 ? 6.930 15.103 -13.115 1.00 90.06 85 LYS A N 1
ATOM 639 C CA . LYS A 1 85 ? 5.886 15.508 -14.059 1.00 90.06 85 LYS A CA 1
ATOM 640 C C . LYS A 1 85 ? 5.000 16.618 -13.492 1.00 90.06 85 LYS A C 1
ATOM 642 O O . LYS A 1 85 ? 4.616 17.508 -14.245 1.00 90.06 85 LYS A O 1
ATOM 647 N N . THR A 1 86 ? 4.651 16.566 -12.206 1.00 89.31 86 THR A N 1
ATOM 648 C CA . THR A 1 86 ? 3.784 17.576 -11.575 1.00 89.31 86 THR A CA 1
ATOM 649 C C . THR A 1 86 ? 4.535 18.827 -11.149 1.00 89.31 86 THR A C 1
ATOM 651 O O . THR A 1 86 ? 3.993 19.920 -11.268 1.00 89.31 86 THR A O 1
ATOM 654 N N . SER A 1 87 ? 5.762 18.676 -10.651 1.00 87.19 87 SER A N 1
ATOM 655 C CA . SER A 1 87 ? 6.528 19.774 -10.048 1.00 87.19 87 SER A CA 1
ATOM 656 C C . SER A 1 87 ? 7.497 20.452 -11.021 1.00 87.19 87 SER A C 1
ATOM 658 O O . SER A 1 87 ? 8.083 21.474 -10.681 1.00 87.19 87 SER A O 1
ATOM 660 N N . GLY A 1 88 ? 7.666 19.905 -12.228 1.00 80.81 88 GLY A N 1
ATOM 661 C CA . GLY A 1 88 ? 8.687 20.337 -13.177 1.00 80.81 88 GLY A CA 1
ATOM 662 C C . GLY A 1 88 ? 10.045 19.675 -12.918 1.00 80.81 88 GLY A C 1
ATOM 663 O O . GLY A 1 88 ? 10.318 19.125 -11.853 1.00 80.81 88 GLY A O 1
ATOM 664 N N . PHE A 1 89 ? 10.913 19.704 -13.930 1.00 74.50 89 PHE A N 1
ATOM 665 C CA . PHE A 1 89 ? 12.237 19.066 -13.886 1.00 74.50 89 PHE A CA 1
ATOM 666 C C . PHE A 1 89 ? 13.316 19.896 -13.174 1.00 74.50 89 PHE A C 1
ATOM 668 O O . PHE A 1 89 ? 14.432 19.418 -12.985 1.00 74.50 89 PHE A O 1
ATOM 675 N N . THR A 1 90 ? 12.999 21.133 -12.795 1.00 71.50 90 THR A N 1
ATOM 676 C CA . THR A 1 90 ? 13.947 22.116 -12.266 1.00 71.50 90 THR A CA 1
ATOM 677 C C . THR A 1 90 ? 13.444 22.657 -10.935 1.00 71.50 90 THR A C 1
ATOM 679 O O . THR A 1 90 ? 12.277 23.023 -10.819 1.00 71.50 90 THR A O 1
ATOM 682 N N . MET A 1 91 ? 14.335 22.724 -9.943 1.00 64.62 91 MET A N 1
ATOM 683 C CA . MET A 1 91 ? 14.109 23.447 -8.692 1.00 64.62 91 MET A CA 1
ATOM 684 C C . MET A 1 91 ? 14.290 24.941 -8.988 1.00 64.62 91 MET A C 1
ATOM 686 O O . MET A 1 91 ? 15.396 25.458 -8.850 1.00 64.62 91 MET A O 1
ATOM 690 N N . ALA A 1 92 ? 13.252 25.586 -9.521 1.00 56.75 92 ALA A N 1
ATOM 691 C CA . ALA A 1 92 ? 13.217 27.042 -9.658 1.00 56.75 92 ALA A CA 1
ATOM 692 C C . ALA A 1 92 ? 12.741 27.684 -8.351 1.00 56.75 92 ALA A C 1
ATOM 694 O O . ALA A 1 92 ? 11.806 27.119 -7.737 1.00 56.75 92 ALA A O 1
#